Protein AF-A0A3B9QIU5-F1 (afdb_monomer_lite)

Secondary structure (DSSP, 8-state):
--HHHHHHHHHHHHHHHTSPPPPHHHHHHHHHHHHHHHHHHHHHHTT--SSHHHHHHHHHHHHHHHHHHHHHHHHHHHHHHHHHHTT--

Structure (mmCIF, N/CA/C/O backbone):
data_AF-A0A3B9QIU5-F1
#
_entry.id   AF-A0A3B9QIU5-F1
#
loop_
_atom_site.group_PDB
_atom_site.id
_atom_site.type_symbol
_atom_site.label_atom_id
_atom_s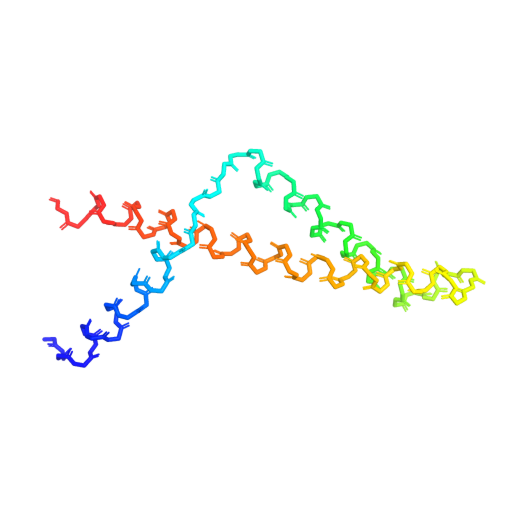ite.label_alt_id
_atom_site.label_comp_id
_atom_site.label_asym_id
_atom_site.label_entity_id
_atom_site.label_seq_id
_atom_site.pdbx_PDB_ins_code
_atom_site.Cartn_x
_atom_site.Cartn_y
_atom_site.Cartn_z
_atom_site.occupancy
_atom_site.B_iso_or_equiv
_atom_site.auth_seq_id
_atom_site.auth_comp_id
_atom_site.auth_asym_id
_atom_site.auth_atom_id
_atom_site.pdbx_PDB_model_num
ATOM 1 N N . MET A 1 1 ? -31.920 -14.550 20.194 1.00 50.78 1 MET A N 1
ATOM 2 C CA . MET A 1 1 ? -30.785 -14.458 19.248 1.00 50.78 1 MET A CA 1
ATOM 3 C C . MET A 1 1 ? -29.694 -15.419 19.703 1.00 50.78 1 MET A C 1
ATOM 5 O O . MET A 1 1 ? -29.462 -15.514 20.900 1.00 50.78 1 MET A O 1
ATOM 9 N N . SER A 1 2 ? -29.133 -16.207 18.782 1.00 53.22 2 SER A N 1
ATOM 10 C CA . SER A 1 2 ? -28.216 -17.325 19.069 1.00 53.22 2 SER A CA 1
ATOM 11 C C . SER A 1 2 ? -26.928 -16.855 19.755 1.00 53.22 2 SER A C 1
ATOM 13 O O . SER A 1 2 ? -26.232 -15.992 19.229 1.00 53.22 2 SER A O 1
ATOM 15 N N . ARG A 1 3 ? -26.585 -17.465 20.896 1.00 61.50 3 ARG A N 1
ATOM 16 C CA . ARG A 1 3 ? -25.357 -17.200 21.670 1.00 61.50 3 ARG A CA 1
ATOM 17 C C . ARG A 1 3 ? -24.074 -17.336 20.828 1.00 61.50 3 ARG A C 1
ATOM 19 O O . ARG A 1 3 ? -23.135 -16.582 21.041 1.00 61.50 3 ARG A O 1
ATOM 26 N N . ALA A 1 4 ? -24.079 -18.206 19.813 1.00 65.00 4 ALA A N 1
ATOM 27 C CA . ALA A 1 4 ? -22.956 -18.399 18.888 1.00 65.00 4 ALA A CA 1
ATOM 28 C C . ALA A 1 4 ? -22.720 -17.203 17.938 1.00 65.00 4 ALA A C 1
ATOM 30 O O . ALA A 1 4 ? -21.582 -16.908 17.569 1.00 65.00 4 ALA A O 1
ATOM 31 N N . MET A 1 5 ? -23.782 -16.479 17.557 1.00 61.47 5 MET A N 1
ATOM 32 C CA . MET A 1 5 ? -23.659 -15.248 16.759 1.00 61.47 5 MET A CA 1
ATOM 33 C C . MET A 1 5 ? -22.999 -14.130 17.571 1.00 61.47 5 MET A C 1
ATOM 35 O O . MET A 1 5 ? -22.166 -13.396 17.043 1.00 61.47 5 MET A O 1
ATOM 39 N N . THR A 1 6 ? -23.327 -14.032 18.862 1.00 64.69 6 THR A N 1
ATOM 40 C CA . THR A 1 6 ? -22.721 -13.053 19.772 1.00 64.69 6 THR A CA 1
ATOM 41 C C . THR A 1 6 ? -21.224 -13.309 19.957 1.00 64.69 6 THR A C 1
ATOM 43 O O . THR A 1 6 ? -20.445 -12.358 19.915 1.00 64.69 6 THR A O 1
ATOM 46 N N . ASP A 1 7 ? -20.800 -14.571 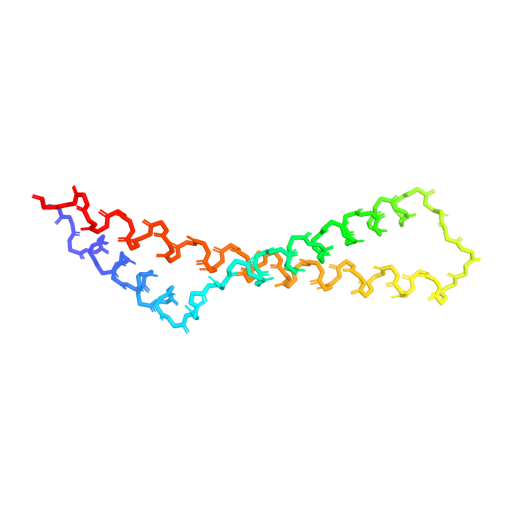20.072 1.00 72.12 7 ASP A N 1
ATOM 47 C CA . ASP A 1 7 ? -19.375 -14.931 20.171 1.00 72.12 7 ASP A CA 1
ATOM 48 C C . ASP A 1 7 ? -18.600 -14.619 18.882 1.00 72.12 7 ASP A C 1
ATOM 50 O O . ASP A 1 7 ? -17.504 -14.062 18.933 1.00 72.12 7 ASP A O 1
ATOM 54 N N . THR A 1 8 ? -19.190 -14.886 17.712 1.00 76.25 8 THR A N 1
ATOM 55 C CA . THR A 1 8 ? -18.539 -14.616 16.415 1.00 76.25 8 THR A CA 1
ATOM 56 C C . THR A 1 8 ? -18.374 -13.114 16.173 1.00 76.25 8 THR A C 1
ATOM 58 O O . THR A 1 8 ? -17.318 -12.655 15.739 1.00 76.25 8 THR A O 1
ATOM 61 N N . LEU A 1 9 ? -19.404 -12.328 16.502 1.00 71.44 9 LEU A N 1
ATOM 62 C CA . LEU A 1 9 ? -19.347 -10.871 16.422 1.00 71.44 9 LEU A CA 1
ATOM 63 C C . LEU A 1 9 ? -18.306 -10.298 17.394 1.00 71.44 9 LEU A C 1
ATOM 65 O O . LEU A 1 9 ? -17.569 -9.387 17.029 1.00 71.44 9 LEU A O 1
ATOM 69 N N . THR A 1 10 ? -18.216 -10.840 18.609 1.00 74.56 10 THR A N 1
ATOM 70 C CA . THR A 1 10 ? -17.247 -10.389 19.620 1.00 74.56 10 THR A CA 1
ATOM 71 C C . THR A 1 10 ? -15.809 -10.645 19.167 1.00 74.56 10 THR A C 1
ATOM 73 O O . THR A 1 10 ? -14.982 -9.741 19.260 1.00 74.56 10 THR A O 1
ATOM 76 N N . LEU A 1 11 ? -15.527 -11.820 18.593 1.00 77.06 11 LEU A N 1
ATOM 77 C CA . LEU A 1 11 ? -14.215 -12.146 18.020 1.00 77.06 11 LEU A CA 1
ATOM 78 C C . LEU A 1 11 ? -13.841 -11.216 16.857 1.00 77.06 11 LEU A C 1
ATOM 80 O O . LEU A 1 11 ? -12.723 -10.713 16.805 1.00 77.06 11 LEU A O 1
ATOM 84 N N . TYR A 1 12 ? -14.783 -10.935 15.953 1.00 71.62 12 TYR A N 1
ATOM 85 C CA . TYR A 1 12 ? -14.562 -10.014 14.833 1.00 71.62 12 TYR A CA 1
ATOM 86 C C . TYR A 1 12 ? -14.265 -8.579 15.304 1.00 71.62 12 TYR A C 1
ATOM 88 O O . TYR A 1 12 ? -13.376 -7.909 14.777 1.00 71.62 12 TYR A O 1
ATOM 96 N N . LEU A 1 13 ? -14.986 -8.108 16.326 1.00 72.06 13 LEU A N 1
ATOM 97 C CA . LEU A 1 13 ? -14.778 -6.786 16.917 1.00 72.06 13 LEU A CA 1
ATOM 98 C C . LEU A 1 13 ? -13.439 -6.675 17.659 1.00 72.06 13 LEU A C 1
ATOM 100 O O . LEU A 1 13 ? -12.801 -5.623 17.580 1.00 72.06 13 LEU A O 1
ATOM 104 N N . ASP A 1 14 ? -13.020 -7.732 18.360 1.00 74.25 14 ASP A N 1
ATOM 105 C CA . ASP A 1 14 ? -11.723 -7.791 19.043 1.00 74.25 14 ASP A CA 1
ATOM 106 C C . ASP A 1 14 ? -10.564 -7.762 18.038 1.00 74.25 14 ASP A C 1
ATOM 108 O O . ASP A 1 14 ? -9.627 -6.976 18.182 1.00 74.25 14 ASP A O 1
ATOM 112 N N . GLU A 1 15 ? -10.674 -8.533 16.954 1.00 71.25 15 GLU A N 1
ATOM 113 C CA . GLU A 1 15 ? -9.648 -8.600 15.913 1.00 71.25 15 GLU A CA 1
ATOM 114 C C .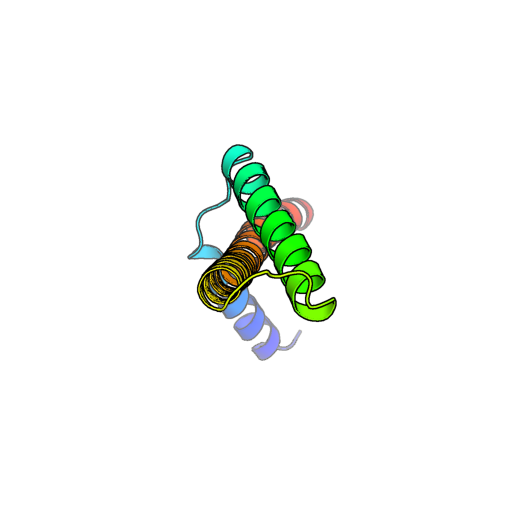 GLU A 1 15 ? -9.457 -7.255 15.196 1.00 71.25 15 GLU A C 1
ATOM 116 O O . GLU A 1 15 ? -8.334 -6.778 15.026 1.00 71.25 15 GLU A O 1
ATOM 121 N N . ILE A 1 16 ? -10.549 -6.558 14.871 1.00 68.69 16 ILE A N 1
ATOM 122 C CA . ILE A 1 16 ? -10.486 -5.213 14.276 1.00 68.69 16 ILE A CA 1
ATOM 123 C C . ILE A 1 16 ? -9.965 -4.171 15.283 1.00 68.69 16 ILE A C 1
ATOM 125 O O . ILE A 1 16 ? -9.308 -3.199 14.900 1.00 68.69 16 ILE A O 1
ATOM 129 N N . GLY A 1 17 ? -10.215 -4.365 16.583 1.00 66.25 17 GLY A N 1
ATOM 130 C CA . GLY A 1 17 ? -9.735 -3.497 17.661 1.00 66.25 17 GLY A CA 1
ATOM 131 C C . GLY A 1 17 ? -8.209 -3.458 17.811 1.00 66.25 17 GLY A C 1
ATOM 132 O O . GLY A 1 17 ? -7.674 -2.454 18.295 1.00 66.25 17 GLY A O 1
ATOM 133 N N . LYS A 1 18 ? -7.501 -4.493 17.340 1.00 71.00 18 LYS A N 1
ATOM 134 C CA . LYS A 1 18 ? -6.031 -4.600 17.386 1.00 71.00 18 LYS A CA 1
ATOM 135 C C . LYS A 1 18 ? -5.322 -3.711 16.359 1.00 71.00 18 LYS A C 1
ATOM 137 O O . LYS A 1 18 ? -4.151 -3.384 16.542 1.00 71.00 18 LYS A O 1
ATOM 142 N N . HIS A 1 19 ? -6.017 -3.268 15.309 1.00 66.94 19 HIS A N 1
ATOM 143 C CA . HIS A 1 19 ? -5.434 -2.418 14.269 1.00 66.94 19 HIS A CA 1
ATOM 144 C C . HIS A 1 19 ? -5.671 -0.928 14.555 1.00 66.94 19 HIS A C 1
ATOM 146 O O . HIS A 1 19 ? -6.825 -0.529 14.731 1.00 66.94 19 HIS A O 1
ATOM 152 N N . PRO A 1 20 ? -4.626 -0.077 14.603 1.00 70.38 20 PRO A N 1
ATOM 153 C CA . PRO A 1 20 ? -4.789 1.352 14.865 1.00 70.38 20 PRO A CA 1
ATOM 154 C C . PRO A 1 20 ? -5.660 2.022 13.793 1.00 70.38 20 PRO A C 1
ATOM 156 O O . PRO A 1 20 ? -5.606 1.653 12.619 1.00 70.38 20 PRO A O 1
ATOM 159 N N . LEU A 1 21 ? -6.463 3.011 14.203 1.00 76.56 21 LEU A N 1
ATOM 160 C CA . LEU A 1 21 ? -7.230 3.835 13.268 1.00 76.56 21 LEU A CA 1
ATOM 161 C C . LEU A 1 21 ? -6.274 4.569 12.327 1.00 76.56 21 LEU A C 1
ATOM 163 O O . LEU A 1 21 ? -5.252 5.102 12.764 1.00 76.56 21 LEU A O 1
ATOM 167 N N . LEU A 1 22 ? -6.625 4.604 11.046 1.00 82.06 22 LEU A N 1
ATOM 168 C CA . LEU A 1 22 ? -5.863 5.357 10.062 1.00 82.06 22 LEU A CA 1
ATOM 169 C C . LEU A 1 22 ? -6.101 6.849 10.268 1.00 82.06 22 LEU A C 1
ATOM 171 O O . LEU A 1 22 ? -7.222 7.295 10.516 1.00 82.06 22 LEU A O 1
ATOM 175 N N . THR A 1 23 ? -5.034 7.630 10.150 1.00 86.25 23 THR A N 1
ATOM 176 C CA . THR A 1 23 ? -5.170 9.077 10.001 1.00 86.25 23 THR A CA 1
ATOM 177 C C . THR A 1 23 ? -5.567 9.407 8.561 1.00 86.25 23 THR A C 1
ATOM 179 O O . THR A 1 23 ? -5.292 8.639 7.638 1.00 86.25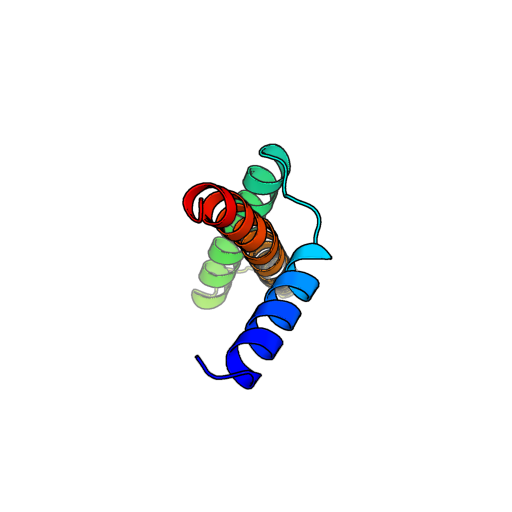 23 THR A O 1
ATOM 182 N N . LYS A 1 24 ? -6.119 10.602 8.322 1.00 83.38 24 LYS A N 1
ATOM 183 C CA . LYS A 1 24 ? -6.375 11.092 6.954 1.00 83.38 24 LYS A CA 1
ATOM 184 C C . LYS A 1 24 ? -5.115 11.055 6.071 1.00 83.38 24 LYS A C 1
ATOM 186 O O . LYS A 1 24 ? -5.193 10.813 4.872 1.00 83.38 24 LYS A O 1
ATOM 191 N N . GLN A 1 25 ? -3.938 11.290 6.656 1.00 88.38 25 GLN A N 1
ATOM 192 C CA . GLN A 1 25 ? -2.666 11.196 5.933 1.00 88.38 25 GLN A CA 1
ATOM 193 C C . GLN A 1 25 ? -2.329 9.750 5.550 1.00 88.38 25 GLN A C 1
ATOM 195 O O . GLN A 1 25 ? -1.826 9.509 4.451 1.00 88.38 25 GLN A O 1
ATOM 200 N N . ASP A 1 26 ? -2.629 8.784 6.421 1.00 89.06 26 ASP A N 1
ATOM 201 C CA . ASP A 1 26 ? -2.468 7.368 6.102 1.00 89.06 26 ASP A CA 1
ATOM 202 C C . ASP A 1 26 ? -3.400 6.929 4.981 1.00 89.06 26 ASP A C 1
ATOM 204 O O . ASP A 1 26 ? -2.954 6.226 4.079 1.00 89.06 26 ASP A O 1
ATOM 208 N N . GLU A 1 27 ? -4.656 7.372 4.997 1.00 87.94 27 GLU A N 1
ATOM 209 C CA . GLU A 1 27 ? -5.625 7.072 3.939 1.00 87.94 27 GLU A CA 1
ATOM 210 C C . GLU A 1 27 ? -5.134 7.550 2.573 1.00 87.94 27 GLU A C 1
ATOM 212 O O . GLU A 1 27 ? -5.102 6.761 1.627 1.00 87.94 27 GLU A O 1
ATOM 217 N N . THR A 1 28 ? -4.676 8.802 2.474 1.00 92.19 28 THR A N 1
ATOM 218 C CA . THR A 1 28 ? -4.105 9.342 1.231 1.00 92.19 28 THR A CA 1
ATOM 219 C C . THR A 1 28 ? -2.888 8.531 0.786 1.00 92.19 28 THR A C 1
ATOM 221 O O . THR A 1 28 ? -2.802 8.109 -0.366 1.00 92.19 28 THR A O 1
ATOM 224 N N . ARG A 1 29 ? -1.963 8.238 1.708 1.00 94.12 29 ARG A N 1
ATOM 225 C CA . ARG A 1 29 ? -0.740 7.480 1.412 1.00 94.12 29 ARG A CA 1
ATOM 226 C C . ARG A 1 29 ? -1.030 6.052 0.950 1.00 94.12 29 ARG A C 1
ATOM 228 O O . ARG A 1 29 ? -0.357 5.558 0.046 1.00 94.12 29 ARG A O 1
ATOM 235 N N . LEU A 1 30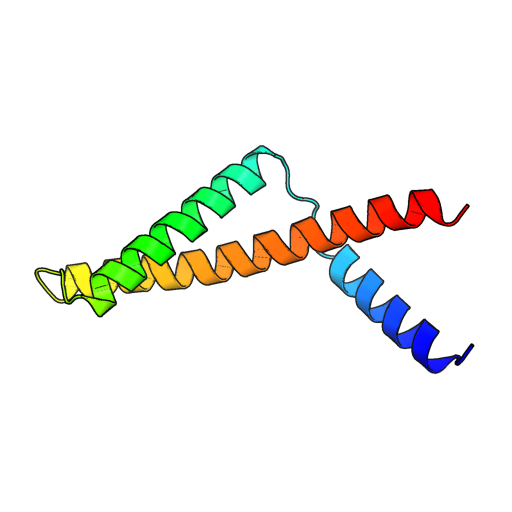 ? -1.978 5.368 1.586 1.00 94.19 30 LEU A N 1
ATOM 236 C CA . LEU A 1 30 ? -2.393 4.016 1.213 1.00 94.19 30 LEU A CA 1
ATOM 237 C C . LEU A 1 30 ? -3.117 4.028 -0.135 1.00 94.19 30 LEU A C 1
ATOM 239 O O . LEU A 1 30 ? -2.805 3.198 -0.984 1.00 94.19 30 LEU A O 1
ATOM 243 N N . SER A 1 31 ? -3.990 5.008 -0.373 1.00 93.75 31 SER A N 1
ATOM 244 C CA . SER A 1 31 ? -4.681 5.192 -1.657 1.00 93.75 31 SER A CA 1
ATOM 245 C C . SER A 1 31 ? -3.692 5.389 -2.807 1.00 93.75 31 SER A C 1
ATOM 247 O O . SER A 1 31 ? -3.804 4.737 -3.845 1.00 93.75 31 SER A O 1
ATOM 249 N N . ASP A 1 32 ? -2.657 6.206 -2.599 1.00 96.75 32 ASP A N 1
ATOM 250 C CA . ASP A 1 32 ? -1.584 6.394 -3.577 1.00 96.75 32 ASP A CA 1
ATOM 251 C C . ASP A 1 32 ? -0.805 5.106 -3.860 1.00 96.75 32 ASP A C 1
ATOM 253 O O . ASP A 1 32 ? -0.427 4.848 -5.003 1.00 96.75 32 ASP A O 1
ATOM 257 N N . GLN A 1 33 ? -0.549 4.288 -2.836 1.00 97.44 33 GLN A N 1
ATOM 258 C CA . GLN A 1 33 ? 0.123 2.998 -3.010 1.00 97.44 33 GLN A CA 1
ATOM 259 C C . GLN A 1 33 ? -0.739 2.013 -3.796 1.00 97.44 33 GLN A C 1
ATOM 261 O O . GLN A 1 33 ? -0.214 1.340 -4.679 1.00 97.44 33 GLN A O 1
ATOM 266 N N . ILE A 1 34 ? -2.040 1.962 -3.503 1.00 97.69 34 ILE A N 1
ATOM 267 C CA . ILE A 1 34 ? -3.000 1.109 -4.207 1.00 97.69 34 ILE A CA 1
ATOM 268 C C . ILE A 1 34 ? -3.053 1.494 -5.688 1.00 97.69 34 ILE A C 1
ATOM 270 O O . ILE A 1 34 ? -2.865 0.630 -6.542 1.00 97.69 34 ILE A O 1
ATOM 274 N N . ARG A 1 35 ? -3.209 2.789 -5.995 1.00 97.94 35 ARG A N 1
ATOM 275 C CA . ARG A 1 35 ? -3.234 3.298 -7.374 1.00 97.94 35 ARG A CA 1
ATOM 276 C C . ARG A 1 35 ? -1.968 2.926 -8.150 1.00 97.94 35 ARG A C 1
ATOM 278 O O . ARG A 1 35 ? -2.063 2.367 -9.236 1.00 97.94 35 ARG A O 1
ATOM 285 N N . LYS A 1 36 ? -0.785 3.159 -7.570 1.00 97.88 36 LYS A N 1
ATOM 286 C CA . LYS A 1 36 ? 0.495 2.826 -8.223 1.00 97.88 36 LYS A CA 1
ATOM 287 C C . LYS A 1 36 ? 0.646 1.333 -8.510 1.00 97.88 36 LYS A C 1
ATOM 289 O O . LYS A 1 36 ? 1.252 0.970 -9.511 1.00 97.88 36 LYS A O 1
ATOM 294 N N . GLY A 1 37 ? 0.129 0.459 -7.645 1.00 98.00 37 GLY A N 1
ATOM 295 C CA . GLY A 1 37 ? 0.140 -0.978 -7.923 1.00 98.00 37 GLY A CA 1
ATOM 296 C C . GLY A 1 37 ? -0.856 -1.393 -8.999 1.00 98.00 37 GLY A C 1
ATOM 297 O O . GLY A 1 37 ? -0.543 -2.283 -9.775 1.00 98.00 37 GLY A O 1
ATOM 298 N N . GLN A 1 38 ? -2.017 -0.738 -9.093 1.00 97.81 38 GLN A N 1
ATOM 299 C CA . GLN A 1 38 ? -2.973 -0.977 -10.182 1.00 97.81 38 GLN A CA 1
ATOM 300 C C . GLN A 1 38 ? -2.390 -0.572 -11.539 1.00 97.81 38 GLN A C 1
ATOM 302 O O . GLN A 1 38 ? -2.463 -1.347 -12.488 1.00 97.81 38 GLN A O 1
ATOM 307 N N . GLU A 1 39 ? -1.753 0.599 -11.610 1.00 97.62 39 GLU A N 1
ATOM 308 C CA . GLU A 1 39 ? -1.014 1.048 -12.796 1.00 97.62 39 GLU A CA 1
ATOM 309 C C . GLU A 1 39 ? 0.099 0.054 -13.158 1.00 97.62 39 GLU A C 1
ATOM 311 O O . GLU A 1 39 ? 0.229 -0.331 -14.317 1.00 97.62 39 GLU A O 1
ATOM 316 N N . ALA A 1 40 ? 0.848 -0.430 -12.160 1.00 97.56 40 ALA A N 1
ATOM 317 C CA . ALA A 1 40 ? 1.890 -1.427 -12.375 1.00 97.56 40 ALA A CA 1
ATOM 318 C C . ALA A 1 40 ? 1.338 -2.774 -12.875 1.00 97.56 40 ALA A C 1
ATOM 320 O O . ALA A 1 40 ? 1.925 -3.360 -13.781 1.00 97.56 40 ALA A O 1
ATOM 321 N N . SER A 1 41 ? 0.207 -3.246 -12.339 1.00 97.31 41 SER A N 1
ATOM 322 C CA . SER A 1 41 ? -0.463 -4.469 -12.809 1.00 97.31 41 SER A CA 1
ATOM 323 C C . SER A 1 41 ? -0.891 -4.329 -14.267 1.00 97.31 41 SER A C 1
ATOM 325 O O . SER A 1 41 ? -0.559 -5.178 -15.088 1.00 97.31 41 SER A O 1
ATOM 327 N N . ALA A 1 42 ? -1.537 -3.212 -14.620 1.00 97.56 42 ALA A N 1
ATOM 328 C CA . ALA A 1 42 ? -1.948 -2.938 -15.996 1.00 97.56 42 ALA A CA 1
ATOM 329 C C . ALA A 1 42 ? -0.742 -2.862 -16.954 1.00 97.56 42 ALA A C 1
ATOM 331 O O . ALA A 1 42 ? -0.789 -3.357 -18.082 1.00 97.56 42 ALA A O 1
ATOM 332 N N . GLN A 1 43 ? 0.372 -2.284 -16.501 1.00 96.81 43 GLN A N 1
ATOM 333 C CA . GLN A 1 43 ? 1.616 -2.236 -17.268 1.00 96.81 43 GLN A CA 1
ATOM 334 C C . GLN A 1 43 ? 2.219 -3.637 -17.483 1.00 96.81 43 GLN A C 1
ATOM 336 O O . GLN A 1 43 ? 2.709 -3.935 -18.571 1.00 96.81 43 GLN A O 1
ATOM 341 N N . MET A 1 44 ? 2.155 -4.516 -16.477 1.00 96.25 44 MET A N 1
ATOM 342 C CA . MET A 1 44 ? 2.597 -5.910 -16.602 1.00 96.25 44 MET A CA 1
ATOM 343 C C . MET A 1 44 ? 1.704 -6.711 -17.558 1.00 96.25 44 MET A C 1
ATOM 345 O O . MET A 1 44 ? 2.224 -7.436 -18.403 1.00 96.25 44 MET A O 1
ATOM 349 N N . GLU A 1 45 ? 0.381 -6.553 -17.460 1.00 95.69 45 GLU A N 1
ATOM 350 C CA . GLU A 1 45 ? -0.610 -7.237 -18.307 1.00 95.69 45 GLU A CA 1
ATOM 351 C C . GLU A 1 45 ? -0.476 -6.863 -19.786 1.00 95.69 45 GLU A C 1
ATOM 353 O O . GLU A 1 45 ? -0.612 -7.711 -20.665 1.00 95.69 45 GLU A O 1
ATOM 358 N N . THR A 1 46 ? -0.166 -5.597 -20.066 1.00 96.25 46 THR A N 1
ATOM 359 C CA . THR A 1 46 ? 0.054 -5.100 -21.433 1.00 96.25 46 THR A CA 1
ATOM 360 C C . THR A 1 46 ? 1.444 -5.425 -21.983 1.00 96.25 46 THR A C 1
ATOM 362 O O . THR A 1 46 ? 1.712 -5.156 -23.152 1.00 96.25 46 THR A O 1
ATOM 365 N N . GLY A 1 47 ? 2.343 -5.991 -21.169 1.00 94.38 47 GLY A N 1
ATOM 366 C CA . GLY A 1 47 ? 3.729 -6.241 -21.566 1.00 94.38 47 GLY A CA 1
ATOM 367 C C . GLY A 1 47 ? 4.565 -4.965 -21.719 1.00 94.38 47 GLY A C 1
ATOM 368 O O . GLY A 1 47 ? 5.613 -4.988 -22.358 1.00 94.38 47 GLY A O 1
ATOM 369 N N . ALA A 1 48 ? 4.115 -3.840 -21.160 1.00 94.69 48 ALA A N 1
ATOM 370 C CA . ALA A 1 48 ? 4.732 -2.529 -21.327 1.00 94.69 48 ALA A CA 1
ATOM 371 C C . ALA A 1 48 ? 5.938 -2.320 -20.386 1.00 94.69 48 ALA A C 1
ATOM 373 O O . ALA A 1 48 ? 5.999 -1.347 -19.638 1.00 94.69 48 ALA A O 1
ATOM 374 N N . TYR A 1 49 ? 6.912 -3.228 -20.414 1.00 94.75 49 TYR A N 1
ATOM 375 C CA . TYR A 1 49 ? 8.169 -3.145 -19.661 1.00 94.75 49 TYR A CA 1
ATOM 376 C C . TYR A 1 49 ? 9.365 -3.449 -20.571 1.00 94.75 49 TYR A C 1
ATOM 378 O O . TYR A 1 49 ? 9.266 -4.219 -21.522 1.00 94.75 49 TYR A O 1
ATOM 386 N N . ARG A 1 50 ? 10.505 -2.810 -20.300 1.00 94.81 50 ARG A N 1
ATOM 387 C CA . ARG A 1 50 ? 11.699 -2.855 -21.159 1.00 94.81 50 ARG A CA 1
ATOM 388 C C . ARG A 1 50 ? 12.594 -4.051 -20.876 1.00 94.81 50 ARG A C 1
ATOM 390 O O . ARG A 1 50 ? 13.226 -4.568 -21.790 1.00 94.81 50 ARG A O 1
ATOM 397 N N . ASP A 1 51 ? 12.683 -4.451 -19.613 1.00 96.44 51 ASP A N 1
ATOM 398 C CA . ASP A 1 51 ? 13.583 -5.502 -19.153 1.00 96.44 51 ASP A CA 1
ATOM 399 C C . ASP A 1 51 ? 13.053 -6.201 -17.888 1.00 96.44 51 ASP A C 1
ATOM 401 O O . ASP A 1 51 ? 12.044 -5.808 -17.293 1.00 96.44 51 ASP A O 1
ATOM 405 N N . LEU A 1 52 ? 13.755 -7.259 -17.470 1.00 95.38 52 LEU A N 1
ATOM 406 C CA . LEU A 1 52 ? 13.426 -8.021 -16.262 1.00 95.38 52 LEU A CA 1
ATOM 407 C C . LEU A 1 52 ? 13.537 -7.178 -14.981 1.00 95.38 52 LEU A C 1
ATOM 409 O O . LEU A 1 52 ? 12.806 -7.419 -14.024 1.00 95.38 52 LEU A O 1
ATOM 413 N N . ALA A 1 53 ? 14.416 -6.172 -14.950 1.00 97.06 53 ALA A N 1
ATOM 414 C CA . ALA A 1 53 ? 14.575 -5.315 -13.779 1.00 97.06 53 ALA A CA 1
ATOM 415 C C . ALA A 1 53 ? 13.381 -4.359 -13.609 1.00 97.06 53 ALA A C 1
ATOM 417 O O . ALA A 1 53 ? 12.996 -4.032 -12.485 1.00 97.06 53 ALA A O 1
ATOM 418 N N . GLU A 1 54 ? 12.786 -3.899 -14.708 1.00 96.69 54 GLU A N 1
ATOM 419 C CA . GLU A 1 54 ? 11.538 -3.145 -14.717 1.00 96.69 54 GLU A CA 1
ATOM 420 C C . GLU A 1 54 ? 10.360 -4.032 -14.313 1.00 96.69 54 GLU A C 1
ATOM 422 O O . GLU A 1 54 ? 9.594 -3.630 -13.438 1.00 96.69 54 GLU A O 1
ATOM 427 N N . LEU A 1 55 ? 10.280 -5.263 -14.828 1.00 96.62 55 LEU A N 1
ATOM 428 C CA . LEU A 1 55 ? 9.268 -6.236 -14.408 1.00 96.62 55 LEU A CA 1
ATOM 429 C C . LEU A 1 55 ? 9.316 -6.500 -12.892 1.00 96.62 55 LEU A C 1
ATOM 431 O O . LEU A 1 55 ? 8.296 -6.383 -12.213 1.00 96.62 55 LEU A O 1
ATOM 435 N N . GLU A 1 56 ? 10.502 -6.738 -12.324 1.00 97.50 56 GLU A N 1
ATOM 436 C CA . GLU A 1 56 ? 10.660 -6.898 -10.873 1.00 97.50 56 GLU A CA 1
ATOM 437 C C . GLU A 1 56 ? 10.205 -5.662 -10.080 1.00 97.50 56 GLU A C 1
ATOM 439 O O . GLU A 1 56 ? 9.670 -5.780 -8.973 1.00 97.50 56 GLU A O 1
ATOM 444 N N . LYS A 1 57 ? 10.436 -4.451 -10.603 1.00 97.31 57 LYS A N 1
ATOM 445 C CA . LYS A 1 57 ? 9.969 -3.217 -9.952 1.00 97.31 57 LYS A CA 1
ATOM 446 C C . LYS A 1 57 ? 8.447 -3.137 -9.958 1.00 97.31 57 LYS A C 1
ATOM 448 O O . LYS A 1 57 ? 7.876 -2.783 -8.925 1.00 97.31 57 LYS A O 1
ATOM 453 N N . LEU A 1 58 ? 7.806 -3.478 -11.075 1.00 97.94 58 LEU A N 1
ATOM 454 C CA . LEU A 1 58 ? 6.348 -3.508 -11.189 1.00 97.94 58 LEU A CA 1
ATOM 455 C C . LEU A 1 58 ? 5.747 -4.529 -10.216 1.00 97.94 58 LEU A C 1
ATOM 457 O O . LEU A 1 58 ? 4.868 -4.176 -9.430 1.00 97.94 58 LEU A O 1
ATOM 461 N N . GLU A 1 59 ? 6.310 -5.735 -10.132 1.00 97.56 59 GLU A N 1
ATOM 462 C CA . GLU A 1 59 ? 5.877 -6.747 -9.161 1.00 97.56 59 GLU A CA 1
ATOM 463 C C . GLU A 1 59 ? 5.978 -6.264 -7.708 1.00 97.56 59 GLU A C 1
ATOM 465 O O . GLU A 1 59 ? 5.102 -6.532 -6.878 1.00 97.56 59 GLU A O 1
ATOM 470 N N . ARG A 1 60 ? 7.048 -5.535 -7.365 1.00 97.88 60 ARG A N 1
ATOM 471 C CA . ARG A 1 60 ? 7.205 -4.950 -6.024 1.00 97.88 60 ARG A CA 1
ATOM 472 C C . ARG A 1 60 ? 6.135 -3.895 -5.743 1.00 97.88 60 ARG A C 1
ATOM 474 O O . ARG A 1 60 ? 5.684 -3.799 -4.599 1.00 97.88 60 ARG A O 1
ATOM 481 N N . LEU A 1 61 ? 5.731 -3.112 -6.746 1.00 97.94 61 LEU A N 1
ATOM 482 C CA . LEU A 1 61 ? 4.644 -2.139 -6.615 1.00 97.94 61 LEU A CA 1
ATOM 483 C C . LEU A 1 61 ? 3.298 -2.832 -6.398 1.00 97.94 61 LEU A C 1
ATOM 485 O O . LEU A 1 61 ? 2.581 -2.440 -5.477 1.00 97.94 61 LEU A O 1
ATOM 489 N N . VAL A 1 62 ? 3.004 -3.894 -7.151 1.00 98.06 62 VAL A N 1
ATOM 490 C CA . VAL A 1 62 ? 1.790 -4.709 -6.978 1.00 98.06 62 VAL A CA 1
ATOM 491 C C . VAL A 1 62 ? 1.733 -5.303 -5.566 1.00 98.06 62 VAL A C 1
ATOM 493 O O . VAL A 1 62 ? 0.809 -5.012 -4.809 1.00 98.06 62 VAL A O 1
ATOM 496 N N . LYS A 1 63 ? 2.792 -5.995 -5.123 1.00 97.88 63 LYS A N 1
ATOM 497 C CA . LYS A 1 63 ? 2.865 -6.567 -3.760 1.00 97.88 63 LYS A CA 1
ATOM 498 C C . LYS A 1 63 ? 2.713 -5.511 -2.661 1.00 97.88 63 LYS A C 1
ATOM 500 O O . LYS A 1 63 ? 2.189 -5.787 -1.580 1.00 97.88 63 LYS A O 1
ATOM 505 N N . LYS A 1 64 ? 3.216 -4.294 -2.891 1.00 97.44 64 LYS A N 1
ATOM 506 C CA . LYS A 1 64 ? 3.065 -3.179 -1.947 1.00 97.44 64 LYS A CA 1
ATOM 507 C C . LYS A 1 64 ? 1.626 -2.663 -1.916 1.00 97.44 64 LYS A C 1
ATOM 509 O O . LYS A 1 64 ? 1.140 -2.352 -0.830 1.00 97.44 64 LYS A O 1
ATOM 514 N N . ALA A 1 65 ? 0.966 -2.584 -3.066 1.00 97.62 65 ALA A N 1
ATOM 515 C CA . ALA A 1 65 ? -0.430 -2.185 -3.172 1.00 97.62 65 ALA A CA 1
ATOM 516 C C . ALA A 1 65 ? -1.373 -3.178 -2.491 1.00 97.62 65 ALA A C 1
ATOM 518 O O . ALA A 1 65 ? -2.267 -2.737 -1.776 1.00 97.62 65 ALA A O 1
ATOM 519 N N . ASP A 1 66 ? -1.127 -4.484 -2.604 1.00 97.31 66 ASP A N 1
ATOM 520 C CA . ASP A 1 66 ? -1.937 -5.505 -1.924 1.00 97.31 66 ASP A CA 1
ATOM 521 C C . ASP A 1 66 ? -1.908 -5.325 -0.403 1.00 97.31 66 ASP A C 1
ATOM 523 O O . ASP A 1 66 ? -2.947 -5.225 0.253 1.00 97.31 66 ASP A O 1
ATOM 527 N N . ARG A 1 67 ? -0.705 -5.150 0.156 1.00 95.50 67 ARG A N 1
ATOM 528 C CA . ARG A 1 67 ? -0.520 -4.853 1.586 1.00 95.50 67 ARG A CA 1
ATOM 529 C C . ARG A 1 67 ? -1.148 -3.519 1.986 1.00 95.50 67 ARG A C 1
ATOM 531 O O . ARG A 1 67 ? -1.615 -3.366 3.113 1.00 95.50 67 ARG A O 1
ATOM 538 N N . ALA A 1 68 ? -1.119 -2.523 1.100 1.00 95.06 68 ALA A N 1
ATOM 539 C CA . ALA A 1 68 ? -1.742 -1.229 1.354 1.00 95.06 68 ALA A CA 1
ATOM 540 C C . ALA A 1 68 ? -3.273 -1.337 1.370 1.00 95.06 68 ALA A C 1
ATOM 542 O O . ALA A 1 68 ? -3.910 -0.759 2.248 1.00 95.06 68 ALA A O 1
ATOM 543 N N . LYS A 1 69 ? -3.852 -2.122 0.455 1.00 93.56 69 LYS A N 1
ATOM 544 C CA . LYS A 1 69 ? -5.287 -2.405 0.372 1.00 93.56 69 LYS A CA 1
ATOM 545 C C . LYS A 1 69 ? -5.788 -3.119 1.621 1.00 93.56 69 LYS A C 1
ATOM 547 O O . LYS A 1 69 ? -6.785 -2.695 2.196 1.00 93.56 69 LYS A O 1
ATOM 552 N N . GLU A 1 70 ? -5.068 -4.140 2.078 1.00 91.81 70 GLU A N 1
ATOM 553 C CA . GLU A 1 70 ? -5.381 -4.849 3.322 1.00 91.81 70 GLU A CA 1
ATOM 554 C C . GLU A 1 70 ? -5.412 -3.887 4.521 1.00 91.81 70 GLU A C 1
ATOM 556 O O . GLU A 1 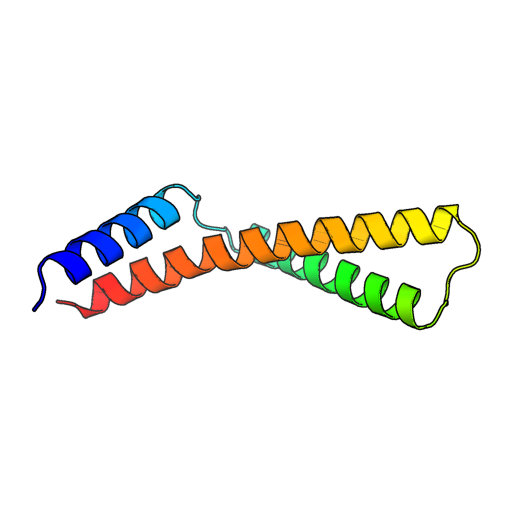70 ? -6.411 -3.808 5.236 1.00 91.81 70 GLU A O 1
ATOM 561 N N . LYS A 1 71 ? -4.370 -3.059 4.681 1.00 89.81 71 LYS A N 1
ATOM 562 C CA . LYS A 1 71 ? -4.317 -2.040 5.744 1.00 89.81 71 LYS A CA 1
ATOM 563 C C . LYS A 1 71 ? -5.438 -1.011 5.636 1.00 89.81 71 LYS A C 1
ATOM 565 O O . LYS A 1 71 ? -6.003 -0.627 6.657 1.00 89.81 71 LYS A O 1
ATOM 570 N N . PHE A 1 72 ? -5.754 -0.563 4.422 1.00 89.69 72 PHE A N 1
ATOM 571 C CA . PHE A 1 72 ? -6.813 0.411 4.176 1.00 89.69 72 PHE A CA 1
ATOM 572 C C . PHE A 1 72 ? -8.185 -0.137 4.581 1.00 89.69 72 PHE A C 1
ATOM 574 O O . PHE A 1 72 ? -8.940 0.551 5.267 1.00 89.69 72 PHE A O 1
ATOM 581 N N . ILE A 1 73 ? -8.483 -1.388 4.215 1.00 86.75 73 ILE A N 1
ATOM 582 C CA . ILE A 1 73 ? -9.730 -2.070 4.579 1.00 86.75 73 ILE A CA 1
ATOM 583 C C . ILE A 1 73 ? -9.814 -2.242 6.098 1.00 86.75 73 ILE A C 1
ATOM 585 O O . ILE A 1 73 ? -10.787 -1.797 6.701 1.00 86.75 73 ILE A O 1
ATOM 589 N N . LEU A 1 74 ? -8.787 -2.817 6.732 1.00 83.75 74 LEU A N 1
ATOM 590 C CA . LEU A 1 74 ? -8.786 -3.069 8.179 1.00 83.75 74 LEU A CA 1
ATOM 591 C C . LEU A 1 74 ? -8.930 -1.777 8.996 1.00 83.75 74 LEU A C 1
ATOM 593 O O . LEU A 1 74 ? -9.696 -1.731 9.959 1.00 83.75 74 LEU A O 1
ATOM 597 N N . GLY A 1 75 ? -8.256 -0.702 8.576 1.00 81.19 75 GLY A N 1
ATOM 598 C CA . GLY A 1 75 ? -8.373 0.609 9.209 1.00 81.19 75 GLY A CA 1
ATOM 599 C C . GLY A 1 75 ? -9.776 1.216 9.113 1.00 81.19 75 GLY A C 1
ATOM 600 O O . GLY A 1 75 ? -10.285 1.757 10.096 1.00 81.19 75 GLY A O 1
ATOM 601 N N . ASN A 1 76 ? -10.431 1.081 7.955 1.00 74.12 76 ASN A N 1
ATOM 602 C CA . ASN A 1 76 ? -11.775 1.618 7.726 1.00 74.12 76 ASN A CA 1
ATOM 603 C C . ASN A 1 76 ? -12.889 0.762 8.347 1.00 74.12 76 ASN A C 1
ATOM 605 O O . ASN A 1 76 ? -13.891 1.308 8.809 1.00 74.12 76 ASN A O 1
ATOM 609 N N . LEU A 1 77 ? -12.727 -0.561 8.437 1.00 71.50 77 LEU A N 1
ATOM 610 C CA . LEU A 1 77 ? -13.697 -1.427 9.119 1.00 71.50 77 LEU A CA 1
ATOM 611 C C . LEU A 1 77 ? -13.886 -1.016 10.588 1.00 71.50 77 LEU A C 1
ATOM 613 O O . LEU A 1 77 ? -15.006 -1.026 11.103 1.00 71.50 77 LEU A O 1
ATOM 617 N N . ARG A 1 78 ? -12.817 -0.557 11.250 1.00 69.19 78 ARG A N 1
ATOM 618 C CA . ARG A 1 78 ? -12.889 -0.022 12.616 1.00 69.19 78 ARG A CA 1
ATOM 619 C C . ARG A 1 78 ? -13.667 1.293 12.693 1.00 69.19 78 ARG A C 1
ATOM 621 O O . ARG A 1 78 ? -14.422 1.486 13.648 1.00 69.19 78 ARG A O 1
ATOM 628 N N . LEU A 1 79 ? -13.527 2.174 11.696 1.00 68.31 79 LEU A N 1
ATOM 629 C CA . LEU A 1 79 ? -14.335 3.392 11.590 1.00 68.31 79 LEU A CA 1
ATOM 630 C C . LEU A 1 79 ? -15.823 3.036 11.503 1.00 68.31 79 LEU A C 1
ATOM 632 O O . LEU A 1 79 ? -16.597 3.529 12.321 1.00 68.31 79 LEU A O 1
ATOM 636 N N . VAL A 1 80 ? -16.203 2.122 10.602 1.00 70.50 80 VAL A N 1
ATOM 637 C CA . VAL A 1 80 ? -17.595 1.663 10.436 1.00 70.50 80 VAL A CA 1
ATOM 638 C C . VAL A 1 80 ? -18.166 1.138 11.752 1.00 70.50 80 VAL A C 1
ATOM 640 O O . VAL A 1 80 ? -19.243 1.560 12.162 1.00 70.50 80 VAL A O 1
ATOM 643 N N . VAL A 1 81 ? -17.424 0.286 12.464 1.00 69.56 81 VAL A N 1
ATOM 644 C CA . VAL A 1 81 ? -17.832 -0.232 13.780 1.00 69.56 81 VAL A CA 1
ATOM 645 C C . VAL A 1 81 ? -17.974 0.889 14.815 1.00 69.56 81 VAL A C 1
ATOM 647 O O . VAL A 1 81 ? -18.950 0.913 15.565 1.00 69.56 81 VAL A O 1
ATOM 650 N N . SER A 1 82 ? -17.025 1.830 14.875 1.00 68.81 82 SER A N 1
ATOM 651 C CA . SER A 1 82 ? -17.080 2.951 15.823 1.00 68.81 82 SER A CA 1
ATOM 652 C C . SER A 1 82 ? -18.278 3.873 15.579 1.00 68.81 82 SER A C 1
ATOM 654 O O . SER A 1 82 ? -18.865 4.380 16.533 1.00 68.81 82 SER A O 1
ATOM 656 N N . VAL A 1 83 ? -18.661 4.056 14.312 1.00 66.88 83 VAL A N 1
ATOM 657 C CA . VAL A 1 83 ? -19.829 4.837 13.902 1.00 66.88 83 VAL A CA 1
ATOM 658 C C . VAL A 1 83 ? -21.103 4.058 14.210 1.00 66.88 83 VAL A C 1
ATOM 660 O O . VAL A 1 83 ? -21.984 4.597 14.865 1.00 66.88 83 VAL A O 1
ATOM 663 N N . ALA A 1 84 ? -21.178 2.776 13.844 1.00 72.12 84 ALA A N 1
ATOM 664 C CA . ALA A 1 84 ? -22.336 1.921 14.105 1.00 72.12 84 ALA A CA 1
ATOM 665 C C . ALA A 1 84 ? -22.673 1.820 15.603 1.00 72.12 84 ALA A C 1
ATOM 667 O O . ALA A 1 84 ? -23.842 1.908 15.969 1.00 72.12 84 ALA A O 1
ATOM 668 N N . LYS A 1 85 ? -21.661 1.736 16.484 1.00 66.44 85 LYS A N 1
ATOM 669 C CA . LYS A 1 85 ? -21.859 1.774 17.946 1.00 66.44 85 LYS A CA 1
ATOM 670 C C . LYS A 1 85 ? -22.556 3.053 18.435 1.00 66.44 85 LYS A C 1
ATOM 672 O O . LYS A 1 85 ? -23.242 2.991 19.447 1.00 66.44 85 LYS A O 1
ATOM 677 N N . LYS A 1 86 ? -22.414 4.192 17.741 1.00 63.69 86 LYS A N 1
ATOM 678 C CA . LYS A 1 86 ? -23.090 5.454 18.105 1.00 63.69 86 LYS A CA 1
ATOM 679 C C . LYS A 1 86 ? -24.584 5.476 17.767 1.00 63.69 86 LYS A C 1
ATOM 681 O O . LYS A 1 86 ? -25.275 6.337 18.287 1.00 63.69 86 LYS A O 1
ATOM 686 N N . TYR A 1 87 ? -25.065 4.569 16.914 1.00 60.59 87 TYR A N 1
ATOM 687 C CA . TYR A 1 87 ? -26.468 4.497 16.478 1.00 60.59 87 TYR A CA 1
ATOM 688 C C . TYR A 1 87 ? -27.253 3.342 17.128 1.00 60.59 87 TYR A C 1
ATOM 690 O O . TYR A 1 87 ? -28.410 3.123 16.782 1.00 60.59 87 TYR A O 1
ATOM 698 N N . GLN A 1 88 ? -26.630 2.565 18.024 1.00 59.41 88 GLN A N 1
ATOM 699 C CA . GLN A 1 88 ? -27.286 1.471 18.758 1.00 59.41 88 GLN A CA 1
ATOM 700 C C . GLN A 1 88 ? -27.857 1.892 20.127 1.00 59.41 88 GLN A C 1
ATOM 702 O O . GLN A 1 88 ? -28.337 1.033 20.867 1.00 59.41 88 GLN A O 1
ATOM 707 N N . GLY A 1 89 ? -27.813 3.184 20.458 1.00 51.03 89 GLY A N 1
ATOM 708 C CA . GLY A 1 89 ? -28.509 3.801 21.592 1.00 51.03 89 GLY A CA 1
ATOM 709 C C . GLY A 1 89 ? -29.313 5.001 21.119 1.00 51.03 89 GLY A C 1
ATOM 710 O O . GLY A 1 89 ? -30.252 5.372 21.851 1.00 51.03 89 GLY A O 1
#

Radius of gyration: 18.35 Å; chains: 1; bounding box: 45×30×43 Å

Sequence (89 aa):
MSRAMTDTLTLYLDEIGKHPLLTKQDETRLSDQIRKGQEASAQMETGAYRDLAELEKLERLVKKADRAKEKFILGNLRLVVSVAKKYQG

pLDDT: mean 83.84, std 14.1, range [50.78, 98.06]

Foldseek 3Di:
DDPVVVVVVVVVLVVLVPADADDPVLLVVLVVLLVLLVVLVVCVVVVVDDDPVRVVVSVVSVVSNVVSVVSNVSNVVNVVVVVVVVVPD